Protein AF-A0ABD2H411-F1 (afdb_monomer_lite)

Sequence (132 aa):
MTACVTDNGSNFVKAFKEHQQRQVESEEDEVDGDGEADFTDLHSVLAAARDDNARDRLCVLPPHHRCAAHTLNLIANNEVDNWLSSNVESKAVYCSATAKCSALWTKASRSTVASEFLEEVSGRKLIVPTVL

Foldseek 3Di:
DDEAEDLPCVVPCVVPVVLEDPDPDDDPDDDDDDDDDPDDPPCVVVVVVDDPVCPVPPPDHHRYDYDPVSVVVCVVPVVVVVVCVVPVVVVVVVVVVVVVLVVLLVVLVVDVVSQVVCCVVVVHGDDRDPPD

Organism: Pagothenia borchgrevinki (NCBI:txid8213)

Structure (mmCIF, N/CA/C/O backbone):
data_AF-A0ABD2H411-F1
#
_entry.id   AF-A0ABD2H411-F1
#
loop_
_atom_site.group_PDB
_atom_site.id
_atom_site.type_symbol
_atom_site.label_atom_id
_atom_site.label_alt_id
_atom_site.label_comp_id
_atom_site.label_asy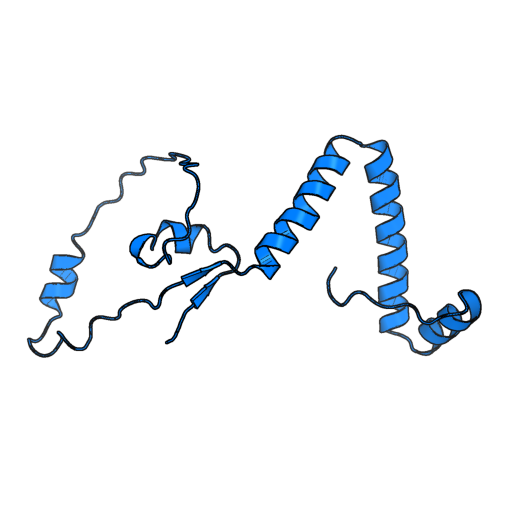m_id
_atom_site.label_entity_id
_atom_site.label_seq_id
_atom_site.pdbx_PDB_ins_code
_atom_site.Cartn_x
_atom_site.Cartn_y
_atom_site.Cartn_z
_atom_site.occupancy
_atom_site.B_iso_or_equiv
_atom_site.auth_seq_id
_atom_site.auth_comp_id
_atom_site.au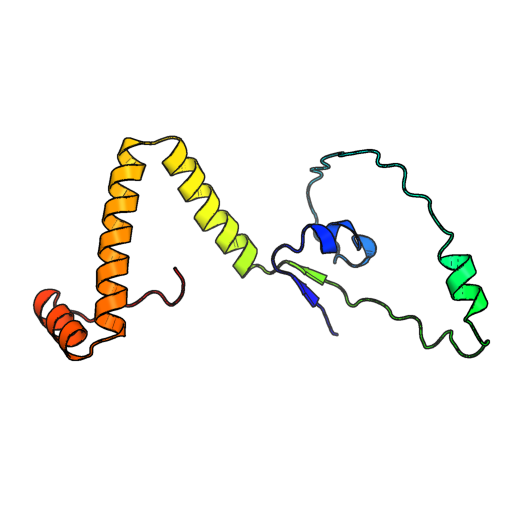th_asym_id
_atom_site.auth_atom_id
_atom_site.pdbx_PDB_model_num
ATOM 1 N N . MET A 1 1 ? 1.223 -11.027 -27.368 1.00 62.09 1 MET A N 1
ATOM 2 C CA . MET A 1 1 ? 2.371 -10.202 -26.941 1.00 62.09 1 MET A CA 1
ATOM 3 C C . MET A 1 1 ? 2.521 -10.412 -25.446 1.00 62.09 1 MET A C 1
ATOM 5 O O . MET A 1 1 ? 1.537 -10.228 -24.743 1.00 62.09 1 MET A O 1
ATOM 9 N N . THR A 1 2 ? 3.677 -10.887 -24.992 1.00 76.81 2 THR A N 1
ATOM 10 C CA . THR A 1 2 ? 3.945 -11.193 -23.577 1.00 76.81 2 THR A CA 1
ATOM 11 C C . THR A 1 2 ? 4.925 -10.155 -23.052 1.00 76.81 2 THR A C 1
ATOM 13 O O . THR A 1 2 ? 5.883 -9.836 -23.753 1.00 76.81 2 THR A O 1
ATOM 16 N N . ALA A 1 3 ? 4.676 -9.617 -21.862 1.00 80.62 3 ALA A N 1
ATOM 17 C CA . ALA A 1 3 ? 5.540 -8.636 -21.219 1.00 80.62 3 ALA A CA 1
ATOM 18 C C . ALA A 1 3 ? 5.700 -8.974 -19.732 1.00 80.62 3 ALA A C 1
ATOM 20 O O . ALA A 1 3 ? 4.774 -9.502 -19.114 1.00 80.62 3 ALA A O 1
ATOM 21 N N . CYS A 1 4 ? 6.868 -8.674 -19.170 1.00 82.69 4 CYS A N 1
ATOM 22 C CA . CYS A 1 4 ? 7.144 -8.830 -17.745 1.00 82.69 4 CYS A CA 1
ATOM 23 C C . CYS A 1 4 ? 6.795 -7.540 -17.000 1.00 82.69 4 CYS A C 1
ATOM 25 O O . CYS A 1 4 ? 7.191 -6.459 -17.419 1.00 82.69 4 CYS A O 1
ATOM 27 N N . VAL A 1 5 ? 6.082 -7.630 -15.881 1.00 84.19 5 VAL A N 1
ATOM 28 C CA . VAL A 1 5 ? 5.830 -6.474 -15.007 1.00 84.19 5 VAL A CA 1
ATOM 29 C C . VAL A 1 5 ? 6.726 -6.600 -13.782 1.00 84.19 5 VAL A C 1
ATOM 31 O O . VAL A 1 5 ? 6.675 -7.621 -13.101 1.00 84.19 5 VAL A O 1
ATOM 34 N N . THR A 1 6 ? 7.544 -5.586 -13.511 1.00 83.12 6 THR A N 1
ATOM 35 C CA . THR A 1 6 ? 8.457 -5.544 -12.360 1.00 83.12 6 THR A CA 1
ATOM 36 C C . THR A 1 6 ? 7.985 -4.532 -11.312 1.00 83.12 6 THR A C 1
ATOM 38 O O . THR A 1 6 ? 7.374 -3.504 -11.625 1.00 83.12 6 THR A O 1
ATOM 41 N N . ASP A 1 7 ? 8.262 -4.814 -10.043 1.00 75.44 7 ASP A N 1
ATOM 42 C CA . ASP A 1 7 ? 8.060 -3.929 -8.895 1.00 75.44 7 ASP A CA 1
ATOM 43 C C . ASP A 1 7 ? 9.209 -2.916 -8.794 1.00 75.44 7 ASP A C 1
ATOM 45 O O . ASP A 1 7 ? 10.164 -3.095 -8.050 1.00 75.44 7 ASP A O 1
ATOM 49 N N . ASN A 1 8 ? 9.164 -1.866 -9.620 1.00 72.75 8 ASN A N 1
ATOM 50 C CA . ASN A 1 8 ? 10.265 -0.920 -9.887 1.00 72.75 8 ASN A CA 1
ATOM 51 C C . ASN A 1 8 ? 11.516 -1.575 -10.515 1.00 72.75 8 ASN A C 1
ATOM 53 O O . ASN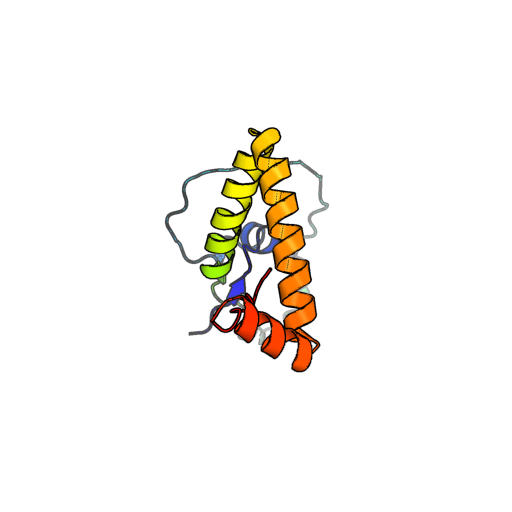 A 1 8 ? 12.104 -1.017 -11.436 1.00 72.75 8 ASN A O 1
ATOM 57 N N . GLY A 1 9 ? 11.891 -2.779 -10.070 1.00 67.12 9 GLY A N 1
ATOM 58 C CA . GLY A 1 9 ? 12.863 -3.674 -10.674 1.00 67.12 9 GLY A CA 1
ATOM 59 C C . GLY A 1 9 ? 14.241 -3.057 -10.834 1.00 67.12 9 GLY A C 1
ATOM 60 O O . GLY A 1 9 ? 14.892 -3.396 -11.808 1.00 67.12 9 GLY A O 1
ATOM 61 N N . SER A 1 10 ? 14.683 -2.153 -9.948 1.00 71.94 10 SER A N 1
ATOM 62 C CA . SER A 1 10 ? 15.816 -1.252 -10.230 1.00 71.94 10 SER A CA 1
ATOM 63 C C . SER A 1 10 ? 17.063 -1.987 -10.733 1.00 71.94 10 SER A 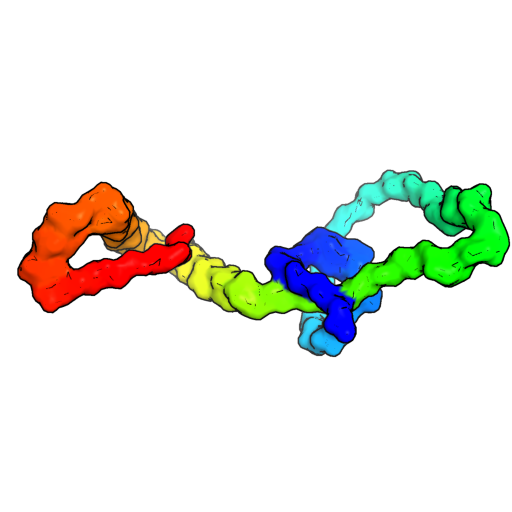C 1
ATOM 65 O O . SER A 1 10 ? 17.614 -1.598 -11.755 1.00 71.94 10 SER A O 1
ATOM 67 N N . ASN A 1 11 ? 17.452 -3.101 -10.108 1.00 79.12 11 ASN A N 1
ATOM 68 C CA . ASN A 1 11 ? 18.604 -3.899 -10.543 1.00 79.12 11 ASN A CA 1
ATOM 69 C C . ASN A 1 11 ? 18.360 -4.606 -11.887 1.00 79.12 11 ASN A C 1
ATOM 71 O O . ASN A 1 11 ? 19.236 -4.623 -12.747 1.00 79.12 11 ASN A O 1
ATOM 75 N N . PHE A 1 12 ? 17.161 -5.155 -12.094 1.00 78.12 12 PHE A N 1
ATOM 76 C CA . PHE A 1 12 ? 16.786 -5.844 -13.333 1.00 78.12 12 PHE A CA 1
ATOM 77 C C . PHE A 1 12 ? 16.652 -4.867 -14.513 1.00 78.12 12 PHE A C 1
ATOM 79 O O . PHE A 1 12 ? 17.190 -5.108 -15.588 1.00 78.12 12 PHE A O 1
ATOM 86 N N . VAL A 1 13 ? 15.990 -3.731 -14.297 1.00 76.88 13 VAL A N 1
ATOM 87 C CA . VAL A 1 13 ? 15.824 -2.645 -15.271 1.00 76.88 13 VAL A CA 1
ATOM 88 C C . VAL A 1 13 ? 17.184 -2.037 -15.623 1.00 76.88 13 VAL A C 1
ATOM 90 O O . VAL A 1 13 ? 17.455 -1.806 -16.797 1.00 76.88 13 VAL A O 1
ATOM 93 N N . LYS A 1 14 ? 18.079 -1.845 -14.638 1.00 79.81 14 LYS A N 1
ATOM 94 C CA . LYS A 1 14 ? 19.453 -1.365 -14.874 1.00 79.81 14 LYS A CA 1
ATOM 95 C C . LYS A 1 14 ? 20.287 -2.341 -15.709 1.00 79.81 14 LYS A C 1
ATOM 97 O O . LYS A 1 14 ? 21.019 -1.889 -16.582 1.00 79.81 14 LYS A O 1
ATOM 102 N N . ALA A 1 15 ? 20.176 -3.648 -15.462 1.00 81.25 15 ALA A N 1
ATOM 103 C CA . ALA A 1 15 ? 20.937 -4.668 -16.187 1.00 81.25 15 ALA A CA 1
ATOM 104 C C . ALA A 1 15 ? 20.420 -4.910 -17.618 1.00 81.25 15 ALA A C 1
ATOM 106 O O . ALA A 1 15 ? 21.205 -5.209 -18.513 1.00 81.25 15 ALA A O 1
ATOM 107 N N . PHE A 1 16 ? 19.112 -4.755 -17.847 1.00 81.62 16 PHE A N 1
ATOM 108 C CA . PHE A 1 16 ? 18.447 -5.106 -19.106 1.00 81.62 16 PHE A CA 1
ATOM 109 C C . PHE A 1 16 ? 17.758 -3.907 -19.773 1.00 81.62 16 PHE A C 1
ATOM 111 O O . PHE A 1 16 ? 16.661 -4.047 -20.320 1.00 81.62 16 PHE A O 1
ATOM 118 N N . LYS A 1 17 ? 18.398 -2.726 -19.756 1.00 79.81 17 LYS A N 1
ATOM 119 C CA . LYS A 1 17 ? 17.848 -1.473 -20.320 1.00 79.81 17 LYS A CA 1
ATOM 120 C C . LYS A 1 17 ? 17.347 -1.626 -21.765 1.00 79.81 17 LYS A C 1
ATOM 122 O O . LYS A 1 17 ? 16.353 -1.013 -22.137 1.00 79.81 17 LYS A O 1
ATOM 127 N N . GLU A 1 18 ? 17.981 -2.482 -22.571 1.00 78.62 18 GLU A N 1
ATOM 128 C CA . GLU A 1 18 ? 17.593 -2.734 -23.971 1.00 78.62 18 GLU A CA 1
ATOM 129 C C . GLU A 1 18 ? 16.189 -3.342 -24.141 1.00 78.62 18 GLU A C 1
ATOM 131 O O . GLU A 1 18 ? 15.561 -3.183 -25.188 1.00 78.62 18 GLU A O 1
ATOM 136 N N . HIS A 1 19 ? 15.675 -4.004 -23.102 1.00 78.00 19 HIS A N 1
ATOM 137 C CA . HIS A 1 19 ? 14.346 -4.614 -23.086 1.00 78.00 19 HIS A CA 1
ATOM 138 C C . HIS A 1 19 ? 13.285 -3.715 -22.438 1.00 78.00 19 HIS A C 1
ATOM 140 O O . HIS A 1 19 ? 12.120 -4.117 -22.324 1.00 78.00 19 HIS A O 1
ATOM 146 N N . GLN A 1 20 ? 13.665 -2.512 -21.997 1.00 75.94 20 GLN A N 1
ATOM 147 C CA . GLN A 1 20 ? 12.725 -1.526 -21.485 1.00 75.94 20 GLN A CA 1
ATOM 148 C C . GLN A 1 20 ? 11.922 -0.988 -22.667 1.00 75.94 20 GLN A C 1
ATOM 150 O O . GLN A 1 20 ? 12.482 -0.567 -23.683 1.00 75.94 20 GLN A O 1
ATOM 155 N N . GLN A 1 21 ? 10.591 -0.985 -22.566 1.00 67.56 21 GLN A N 1
ATOM 156 C CA . GLN A 1 21 ? 9.825 -0.202 -23.529 1.00 67.56 21 GLN A CA 1
ATOM 157 C C . GLN A 1 21 ? 10.227 1.259 -23.367 1.00 67.56 21 GLN A C 1
ATOM 159 O O . GLN A 1 21 ? 10.185 1.768 -22.250 1.00 67.56 21 GLN A O 1
ATOM 164 N N . ARG A 1 22 ? 10.617 1.911 -24.470 1.00 57.31 22 ARG A N 1
ATOM 165 C CA . ARG A 1 22 ? 10.983 3.331 -24.524 1.00 57.31 22 ARG A CA 1
ATOM 166 C C . ARG A 1 22 ? 9.803 4.189 -24.064 1.00 57.31 22 ARG A C 1
ATOM 168 O O . ARG A 1 22 ? 9.036 4.698 -24.873 1.00 57.31 22 ARG A O 1
ATOM 175 N N . GLN A 1 23 ? 9.639 4.310 -22.757 1.00 52.47 23 GLN A N 1
ATOM 176 C CA . GLN A 1 23 ? 8.965 5.427 -22.138 1.00 52.47 23 GLN A CA 1
ATOM 177 C C . GLN A 1 23 ? 10.009 6.527 -22.016 1.00 52.47 23 GLN A C 1
ATOM 179 O O . GLN A 1 23 ? 11.179 6.260 -21.757 1.00 52.47 23 GLN A O 1
ATOM 184 N N . VAL A 1 24 ? 9.588 7.746 -22.323 1.00 47.22 24 VAL A N 1
ATOM 185 C CA . VAL A 1 24 ? 10.387 8.960 -22.189 1.00 47.22 24 VAL A CA 1
ATOM 186 C C . VAL A 1 24 ? 10.753 9.089 -20.706 1.00 47.22 24 VAL A C 1
ATOM 188 O O . VAL A 1 24 ? 9.944 9.577 -19.927 1.00 47.22 24 VAL A O 1
ATOM 191 N N . GLU A 1 25 ? 11.903 8.563 -20.288 1.00 47.94 25 GLU A N 1
ATOM 192 C CA . GLU A 1 25 ? 12.437 8.776 -18.943 1.00 47.94 25 GLU A CA 1
ATOM 193 C C . GLU A 1 25 ? 13.498 9.871 -19.012 1.00 47.94 25 GLU A C 1
ATOM 195 O O . GLU A 1 25 ? 14.443 9.796 -19.798 1.00 47.94 25 GLU A O 1
ATOM 200 N N . SER A 1 26 ? 13.268 10.907 -18.205 1.00 47.53 26 SER A N 1
ATOM 201 C CA . SER A 1 26 ? 14.217 11.954 -17.864 1.00 47.53 26 SER A CA 1
ATOM 202 C C . SER A 1 26 ? 15.525 11.348 -17.356 1.00 47.53 26 SER A C 1
ATOM 204 O O . SER A 1 26 ? 15.525 10.393 -16.580 1.00 47.53 26 SER A O 1
ATOM 206 N N . GLU A 1 27 ? 16.623 11.926 -17.820 1.00 43.19 27 GLU A N 1
ATOM 207 C CA . GLU A 1 27 ? 18.001 11.575 -17.495 1.00 43.19 27 GLU A CA 1
ATOM 208 C C . GLU A 1 27 ? 18.304 11.894 -16.021 1.00 43.19 27 GLU A C 1
ATOM 210 O O . GLU A 1 27 ? 18.641 13.022 -15.678 1.00 43.19 27 GLU A O 1
ATOM 215 N N . GLU A 1 28 ? 18.194 10.905 -15.138 1.00 46.75 28 GLU A N 1
ATOM 216 C CA . GLU A 1 28 ? 18.844 10.939 -13.823 1.00 46.75 28 GLU A CA 1
ATOM 217 C C . GLU A 1 28 ? 19.795 9.739 -13.734 1.00 46.75 28 GLU A C 1
ATOM 219 O O . GLU A 1 28 ? 19.480 8.680 -13.190 1.00 46.75 28 GLU A O 1
ATOM 224 N N . ASP A 1 29 ? 20.959 9.894 -14.370 1.00 45.00 29 ASP A N 1
ATOM 225 C CA . ASP A 1 29 ? 22.080 8.961 -14.277 1.00 45.00 29 ASP A CA 1
ATOM 226 C C . ASP A 1 29 ? 22.847 9.209 -12.967 1.00 45.00 29 ASP A C 1
ATOM 228 O O . ASP A 1 29 ? 23.636 10.149 -12.854 1.00 45.00 29 ASP A O 1
ATOM 232 N N . GLU A 1 30 ? 22.658 8.334 -11.978 1.00 43.81 30 GLU A N 1
ATOM 233 C CA . GLU A 1 30 ? 23.643 8.158 -10.910 1.00 43.81 30 GLU A CA 1
ATOM 234 C C . GLU A 1 30 ? 24.740 7.197 -11.382 1.00 43.81 30 GLU A C 1
ATOM 236 O O . GLU A 1 30 ? 24.503 6.013 -11.647 1.00 43.81 30 GLU A O 1
ATOM 241 N N . VAL A 1 31 ? 25.949 7.743 -11.501 1.00 46.78 31 VAL A N 1
ATOM 242 C CA . VAL A 1 31 ? 27.192 7.019 -11.769 1.00 46.78 31 VAL A CA 1
ATOM 243 C C . VAL A 1 31 ? 27.684 6.449 -10.442 1.00 46.78 31 VAL A C 1
ATOM 245 O O . VAL A 1 31 ? 27.979 7.225 -9.535 1.00 46.78 31 VAL A O 1
ATOM 248 N N . ASP A 1 32 ? 27.797 5.125 -10.313 1.00 41.78 32 ASP A N 1
ATOM 249 C CA . ASP A 1 32 ? 28.438 4.522 -9.141 1.00 41.78 32 ASP A CA 1
ATOM 250 C C . ASP A 1 32 ? 29.360 3.351 -9.508 1.00 41.78 32 ASP A C 1
ATOM 252 O O . ASP A 1 32 ? 28.974 2.436 -10.237 1.00 41.78 32 ASP A O 1
ATOM 256 N N . GLY A 1 33 ? 30.574 3.430 -8.954 1.00 42.44 33 GLY A N 1
ATOM 257 C CA . GLY A 1 33 ? 31.431 2.310 -8.569 1.00 42.44 33 GLY A CA 1
ATOM 258 C C . GLY A 1 33 ? 32.073 1.456 -9.659 1.00 42.44 33 GLY A C 1
ATOM 259 O O . GLY A 1 33 ? 31.572 0.382 -9.977 1.00 42.44 33 GLY A O 1
ATOM 260 N N . ASP A 1 34 ? 33.261 1.864 -10.112 1.00 44.66 34 ASP A N 1
ATOM 261 C CA . ASP A 1 34 ? 34.240 1.009 -10.797 1.00 44.66 34 ASP A CA 1
ATOM 262 C C . ASP A 1 34 ? 34.694 -0.141 -9.875 1.00 44.66 34 ASP A C 1
ATOM 264 O O . ASP A 1 34 ? 35.570 0.011 -9.023 1.00 44.66 34 ASP A O 1
ATOM 268 N N . GLY A 1 35 ? 34.027 -1.287 -9.997 1.00 49.41 35 GLY A N 1
ATOM 269 C CA . GLY A 1 35 ? 34.535 -2.576 -9.551 1.00 49.41 35 GLY A CA 1
ATOM 270 C C . GLY A 1 35 ? 35.037 -3.329 -10.773 1.00 49.41 35 GLY A C 1
ATOM 271 O O . GLY A 1 35 ? 34.228 -3.739 -11.604 1.00 49.41 35 GLY A O 1
ATOM 272 N N . GLU A 1 36 ? 36.353 -3.505 -10.879 1.00 49.78 36 GLU A N 1
ATOM 273 C CA . GLU A 1 36 ? 37.005 -4.236 -11.967 1.00 49.78 36 GLU A CA 1
ATOM 274 C C . GLU A 1 36 ? 36.538 -5.703 -11.960 1.00 49.78 36 GLU A C 1
ATOM 276 O O . GLU A 1 36 ? 37.038 -6.555 -11.223 1.00 49.78 36 GLU A O 1
ATOM 281 N N . ALA A 1 37 ? 35.494 -5.980 -12.739 1.00 58.53 37 ALA A N 1
ATOM 282 C CA . ALA A 1 37 ? 35.016 -7.320 -13.014 1.00 58.53 37 ALA A CA 1
ATOM 283 C C . ALA A 1 37 ? 35.882 -7.915 -14.128 1.00 58.53 37 ALA A C 1
ATOM 285 O O . ALA A 1 37 ? 36.000 -7.329 -15.203 1.00 58.53 37 ALA A O 1
ATOM 286 N N . ASP A 1 38 ? 36.466 -9.089 -13.889 1.00 53.78 38 ASP A N 1
ATOM 287 C CA . ASP A 1 38 ? 37.115 -9.871 -14.940 1.00 53.78 38 ASP A CA 1
ATOM 288 C C . ASP A 1 38 ? 36.042 -10.314 -15.950 1.00 53.78 38 ASP A C 1
ATOM 290 O O . ASP A 1 38 ? 35.273 -11.255 -15.723 1.00 53.78 38 ASP A O 1
ATOM 294 N N . PHE A 1 39 ? 35.911 -9.552 -17.037 1.00 58.84 39 PHE A N 1
ATOM 295 C CA . PHE A 1 39 ? 34.934 -9.801 -18.088 1.00 58.84 39 PHE A CA 1
ATOM 296 C C . PHE A 1 39 ? 35.373 -11.018 -18.899 1.00 58.84 39 PHE A C 1
ATOM 298 O O . PHE A 1 39 ? 36.112 -10.922 -19.877 1.00 58.84 39 PHE A O 1
ATOM 305 N N . THR A 1 40 ? 34.868 -12.188 -18.518 1.00 68.00 40 THR A N 1
ATOM 306 C CA . THR A 1 40 ? 34.903 -13.350 -19.405 1.00 68.00 40 THR A CA 1
ATOM 307 C C . THR A 1 40 ? 34.006 -13.064 -20.609 1.00 68.00 40 THR A C 1
ATOM 309 O O . THR A 1 40 ? 32.821 -12.769 -20.439 1.00 68.00 40 THR A O 1
ATOM 312 N N . ASP A 1 41 ? 34.556 -13.159 -21.824 1.00 69.94 41 ASP A N 1
ATOM 313 C CA . ASP A 1 41 ? 33.792 -12.971 -23.057 1.00 69.94 41 ASP A CA 1
ATOM 314 C C . ASP A 1 41 ? 32.689 -14.031 -23.163 1.00 69.94 41 ASP A C 1
ATOM 316 O O . ASP A 1 41 ? 32.910 -15.175 -23.571 1.00 69.94 41 ASP A O 1
ATOM 320 N N . LEU A 1 42 ? 31.475 -13.634 -22.790 1.00 66.50 42 LEU A N 1
ATOM 321 C CA . LEU A 1 42 ? 30.295 -14.484 -22.819 1.00 66.50 42 LEU A CA 1
ATOM 322 C C . LEU A 1 42 ? 30.010 -14.994 -24.239 1.00 66.50 42 LEU A C 1
ATOM 324 O O . LEU A 1 42 ? 29.458 -16.083 -24.400 1.00 66.50 42 LEU A O 1
ATOM 328 N N . HIS A 1 43 ? 30.424 -14.249 -25.271 1.00 64.88 43 HIS A N 1
ATOM 329 C CA . HIS A 1 43 ? 30.273 -14.673 -26.655 1.00 64.88 43 HIS A CA 1
ATOM 330 C C . HIS A 1 43 ? 31.088 -15.935 -26.946 1.00 64.88 43 HIS A C 1
ATOM 332 O O . HIS A 1 43 ? 30.539 -16.876 -27.514 1.00 64.88 43 HIS A O 1
ATOM 338 N N . SER A 1 44 ? 32.345 -16.006 -26.502 1.00 65.75 44 SER A N 1
ATOM 339 C CA . SER A 1 44 ? 33.197 -17.190 -26.667 1.00 65.75 44 SER A CA 1
ATOM 340 C C . SER A 1 44 ? 32.630 -18.447 -25.988 1.00 65.75 44 SER A C 1
ATOM 342 O O . SER A 1 44 ? 32.607 -19.520 -26.595 1.00 65.75 44 SER A O 1
ATOM 344 N N . VAL A 1 45 ? 32.090 -18.315 -24.771 1.00 67.69 45 VAL A N 1
ATOM 345 C CA . VAL A 1 45 ? 31.504 -19.429 -24.002 1.00 67.69 45 VAL A CA 1
ATOM 346 C C . VAL A 1 45 ? 30.205 -19.920 -24.645 1.00 67.69 45 VAL A C 1
ATOM 348 O O . VAL A 1 45 ? 29.976 -21.124 -24.765 1.00 67.69 45 VAL A O 1
ATOM 351 N N . LEU A 1 46 ? 29.360 -18.994 -25.106 1.00 63.19 46 LEU A N 1
ATOM 352 C CA . LEU A 1 46 ? 28.104 -19.322 -25.783 1.00 63.19 46 LEU A CA 1
ATOM 353 C C . LEU A 1 46 ? 28.323 -19.847 -27.209 1.00 63.19 46 LEU A C 1
ATOM 355 O O . LEU A 1 46 ? 27.555 -20.689 -27.672 1.00 63.19 46 LEU A O 1
ATOM 359 N N . ALA A 1 47 ? 29.359 -19.378 -27.907 1.00 63.03 47 ALA A N 1
ATOM 360 C CA . ALA A 1 47 ? 29.726 -19.847 -29.241 1.00 63.03 47 ALA A CA 1
ATOM 361 C C . ALA A 1 47 ? 30.280 -21.275 -29.206 1.00 63.03 47 ALA A C 1
ATOM 363 O O . ALA A 1 47 ? 29.932 -22.075 -30.069 1.00 63.03 47 ALA A O 1
ATOM 364 N N . ALA A 1 48 ? 31.055 -21.630 -28.176 1.00 60.47 48 ALA A N 1
ATOM 365 C CA . ALA A 1 48 ? 31.542 -22.995 -27.978 1.00 60.47 48 ALA A CA 1
ATOM 366 C C . ALA A 1 48 ? 30.412 -24.018 -27.724 1.00 60.47 48 ALA A C 1
ATOM 368 O O . ALA A 1 48 ? 30.590 -25.206 -27.978 1.00 60.47 48 ALA A O 1
ATOM 369 N N . ALA A 1 49 ? 29.244 -23.566 -27.248 1.00 55.38 49 ALA A N 1
ATOM 370 C CA . ALA A 1 49 ? 28.071 -24.401 -26.979 1.00 55.38 49 ALA A CA 1
ATOM 371 C C . ALA A 1 49 ? 27.058 -24.467 -28.144 1.00 55.38 49 ALA A C 1
ATOM 373 O O . ALA A 1 49 ? 26.048 -25.172 -28.044 1.00 55.38 49 ALA A O 1
ATOM 374 N N . ARG A 1 50 ? 27.282 -23.727 -29.239 1.00 55.31 50 ARG A N 1
ATOM 375 C CA . ARG A 1 50 ? 26.369 -23.668 -30.387 1.00 55.31 50 ARG A CA 1
ATOM 376 C C . ARG A 1 50 ? 26.704 -24.742 -31.421 1.00 55.31 50 ARG A C 1
ATOM 378 O O . ARG A 1 50 ? 27.522 -24.534 -32.304 1.00 55.31 50 ARG A O 1
ATOM 385 N N . ASP A 1 51 ? 25.987 -25.856 -31.339 1.00 54.59 51 ASP A N 1
ATOM 386 C CA . ASP A 1 51 ? 25.641 -26.649 -32.521 1.00 54.59 51 ASP A CA 1
ATOM 387 C C . ASP A 1 51 ? 24.790 -25.774 -33.473 1.00 54.59 51 ASP A C 1
ATOM 389 O O . ASP A 1 51 ? 23.934 -24.999 -33.022 1.00 54.59 51 ASP A O 1
ATOM 393 N N . ASP A 1 52 ? 25.035 -25.864 -34.782 1.00 55.56 52 ASP A N 1
ATOM 394 C CA . ASP A 1 52 ? 24.593 -24.921 -35.832 1.00 55.56 52 ASP A CA 1
ATOM 395 C C . ASP A 1 52 ? 23.059 -24.791 -35.990 1.00 55.56 52 ASP A C 1
ATOM 397 O O . ASP A 1 52 ? 22.560 -23.940 -36.729 1.00 55.56 52 ASP A O 1
ATOM 401 N N . ASN A 1 53 ? 22.281 -25.568 -35.234 1.00 52.44 53 ASN A N 1
ATOM 402 C CA . ASN A 1 53 ? 20.817 -25.536 -35.203 1.00 52.44 53 ASN A CA 1
ATOM 403 C C . ASN A 1 53 ? 20.216 -24.552 -34.167 1.00 52.44 53 ASN A C 1
ATOM 405 O O . ASN A 1 53 ? 18.999 -24.457 -34.017 1.00 52.44 53 ASN A O 1
ATOM 409 N N . ALA A 1 54 ? 21.041 -23.812 -33.417 1.00 53.34 54 ALA A N 1
ATOM 410 C CA . ALA A 1 54 ? 20.616 -23.031 -32.246 1.00 53.34 54 ALA A CA 1
ATOM 411 C C . ALA A 1 54 ? 20.223 -21.560 -32.515 1.00 53.34 54 ALA A C 1
ATOM 413 O O . ALA A 1 54 ? 20.028 -20.793 -31.565 1.00 53.34 54 ALA A O 1
ATOM 414 N N . ARG A 1 55 ? 20.102 -21.121 -33.777 1.00 49.81 55 ARG A N 1
ATOM 415 C CA . ARG A 1 55 ? 19.607 -19.758 -34.082 1.00 49.81 55 ARG A CA 1
ATOM 416 C C . ARG A 1 55 ? 18.149 -19.558 -33.649 1.00 49.81 55 ARG A C 1
ATOM 418 O O . ARG A 1 55 ? 17.788 -18.442 -33.297 1.00 49.81 55 ARG A O 1
ATOM 425 N N . ASP A 1 56 ? 17.380 -20.643 -33.565 1.00 50.00 56 ASP A N 1
ATOM 426 C CA . ASP A 1 56 ? 15.981 -20.660 -33.106 1.00 50.00 56 ASP A CA 1
ATOM 427 C C . ASP A 1 56 ? 15.837 -20.730 -31.567 1.00 50.00 56 ASP A C 1
ATOM 429 O O . ASP A 1 56 ? 14.737 -20.809 -31.030 1.00 50.00 56 ASP A O 1
ATOM 433 N N . ARG A 1 57 ? 16.960 -20.713 -30.829 1.00 53.72 57 ARG A N 1
ATOM 434 C CA . ARG A 1 57 ? 17.013 -20.809 -29.356 1.00 53.72 57 ARG A CA 1
ATOM 435 C C . ARG A 1 57 ? 17.642 -19.590 -28.680 1.00 53.72 57 ARG A C 1
ATOM 437 O O . ARG A 1 57 ? 18.122 -19.688 -27.553 1.00 53.72 57 ARG A O 1
ATOM 444 N N . LEU A 1 58 ? 17.678 -18.439 -29.349 1.00 60.97 58 LEU A N 1
ATOM 445 C CA . LEU A 1 58 ? 17.990 -17.189 -28.659 1.00 60.97 58 LEU A CA 1
ATOM 446 C C . LEU A 1 58 ? 16.847 -16.896 -27.678 1.00 60.97 58 LEU A C 1
ATOM 448 O O . LEU A 1 58 ? 15.755 -16.516 -28.091 1.00 60.97 58 LEU A O 1
ATOM 452 N N . CYS A 1 59 ? 17.088 -17.113 -26.384 1.00 64.88 59 CYS A N 1
ATOM 453 C CA . CYS A 1 59 ? 16.182 -16.679 -25.325 1.00 64.88 59 CYS A CA 1
ATOM 454 C C . CYS A 1 59 ? 16.128 -15.148 -25.325 1.00 64.88 59 CYS A C 1
ATOM 456 O O . CYS A 1 59 ? 16.950 -14.492 -24.692 1.00 64.88 59 CYS A O 1
ATOM 458 N N . VAL A 1 60 ? 15.176 -14.580 -26.063 1.00 72.50 60 VAL A N 1
ATOM 459 C CA . VAL A 1 60 ? 14.886 -13.147 -26.026 1.00 72.50 60 VAL A CA 1
ATOM 460 C C . VAL A 1 60 ? 14.032 -12.876 -24.797 1.00 72.50 60 VAL A C 1
ATOM 462 O O . VAL A 1 60 ? 12.959 -13.466 -24.638 1.00 72.50 60 VAL A O 1
ATOM 465 N N . LEU A 1 61 ? 14.501 -11.985 -23.925 1.00 75.12 61 LEU A N 1
ATOM 466 C CA . LEU A 1 61 ? 13.694 -11.535 -22.803 1.00 75.12 61 LEU A CA 1
ATOM 467 C C . LEU A 1 61 ? 12.492 -10.736 -23.329 1.00 75.12 61 LEU A C 1
ATOM 469 O O . LEU A 1 61 ? 12.645 -9.891 -24.218 1.00 75.12 61 LEU A O 1
ATOM 473 N N . PRO A 1 62 ? 11.282 -10.992 -22.809 1.00 78.94 62 PRO A N 1
ATOM 474 C CA . PRO A 1 62 ? 10.123 -10.195 -23.169 1.00 78.94 62 PRO A CA 1
ATOM 475 C C . PRO A 1 62 ? 10.318 -8.742 -22.705 1.00 78.94 62 PRO A C 1
ATOM 477 O O . PRO A 1 62 ? 11.013 -8.498 -21.713 1.00 78.94 62 PRO A O 1
ATOM 480 N N . PRO A 1 63 ? 9.671 -7.772 -23.373 1.00 81.75 63 PRO A N 1
ATOM 481 C CA . PRO A 1 63 ? 9.656 -6.391 -22.913 1.00 81.75 63 PRO A CA 1
ATOM 482 C C . PRO A 1 63 ? 9.202 -6.309 -21.458 1.00 81.75 63 PRO A C 1
ATOM 484 O O . PRO A 1 63 ? 8.299 -7.050 -21.054 1.00 81.75 63 PRO A O 1
ATOM 487 N N . HIS A 1 64 ? 9.793 -5.403 -20.685 1.00 83.88 64 HIS A N 1
ATOM 488 C CA . HIS A 1 64 ? 9.393 -5.198 -19.299 1.00 83.88 64 HIS A CA 1
ATOM 489 C C . HIS A 1 64 ? 8.715 -3.841 -19.070 1.00 83.88 64 HIS A C 1
ATOM 491 O O . HIS A 1 64 ? 9.016 -2.847 -19.732 1.00 83.88 64 HIS A O 1
ATOM 497 N N . HIS A 1 65 ? 7.791 -3.815 -18.111 1.00 82.50 65 HIS A N 1
ATOM 498 C CA . HIS A 1 65 ? 7.053 -2.644 -17.650 1.00 82.50 65 HIS A CA 1
ATOM 499 C C . HIS A 1 65 ? 7.226 -2.475 -16.148 1.00 82.50 65 HIS A C 1
ATOM 501 O O . HIS A 1 65 ? 7.211 -3.455 -15.403 1.00 82.50 65 HIS A O 1
ATOM 507 N N . ARG A 1 66 ? 7.292 -1.227 -15.689 1.00 82.81 66 ARG A N 1
ATOM 508 C CA . ARG A 1 66 ? 7.165 -0.943 -14.261 1.00 82.81 66 ARG A CA 1
ATOM 509 C C . ARG A 1 66 ? 5.701 -1.044 -13.845 1.00 82.81 66 ARG A C 1
ATOM 511 O O . ARG A 1 66 ? 4.799 -0.587 -14.550 1.00 82.81 66 ARG A O 1
ATOM 518 N N . CYS A 1 67 ? 5.461 -1.651 -12.691 1.00 87.25 67 CYS A N 1
ATOM 519 C CA . CYS A 1 67 ? 4.135 -1.732 -12.102 1.00 87.25 67 CYS A CA 1
ATOM 520 C C . CYS A 1 67 ? 3.663 -0.342 -11.652 1.00 87.25 67 CYS A C 1
ATOM 522 O O . CYS A 1 67 ? 4.145 0.183 -10.650 1.00 87.25 67 CYS A O 1
ATOM 524 N N . ALA A 1 68 ? 2.670 0.226 -12.345 1.00 86.88 68 ALA A N 1
ATOM 525 C CA . ALA A 1 68 ? 2.106 1.535 -12.002 1.00 86.88 68 ALA A CA 1
ATOM 526 C C . ALA A 1 68 ? 1.575 1.588 -10.559 1.00 86.88 68 ALA A C 1
ATOM 528 O O . ALA A 1 68 ? 1.782 2.577 -9.863 1.00 86.88 68 ALA A O 1
ATOM 529 N N . ALA A 1 69 ? 0.942 0.509 -10.083 1.00 87.88 69 ALA A N 1
ATOM 530 C CA . ALA A 1 69 ? 0.453 0.429 -8.707 1.00 87.88 69 ALA A CA 1
ATOM 531 C C . ALA A 1 69 ? 1.598 0.500 -7.685 1.00 87.88 69 ALA A C 1
ATOM 533 O O . ALA A 1 69 ? 1.473 1.175 -6.668 1.00 87.88 69 ALA A O 1
ATOM 534 N N . HIS A 1 70 ? 2.732 -0.142 -7.976 1.00 85.31 70 HIS A N 1
ATOM 535 C CA . HIS A 1 70 ? 3.911 -0.072 -7.120 1.00 85.31 70 HIS A CA 1
ATOM 536 C C . HIS A 1 70 ? 4.533 1.330 -7.130 1.00 85.31 70 HIS A C 1
ATOM 538 O O . HIS A 1 70 ? 4.852 1.861 -6.071 1.00 85.31 70 HIS A O 1
ATOM 544 N N . THR A 1 71 ? 4.640 1.968 -8.299 1.00 84.38 71 THR A N 1
ATOM 545 C CA . THR A 1 71 ? 5.118 3.355 -8.404 1.00 84.38 71 THR A CA 1
ATOM 546 C C . THR A 1 71 ? 4.227 4.317 -7.617 1.00 84.38 71 THR A C 1
ATOM 548 O O . THR A 1 71 ? 4.735 5.119 -6.840 1.00 84.38 71 THR A O 1
ATOM 551 N N . LEU A 1 72 ? 2.901 4.207 -7.750 1.00 86.94 72 LEU A N 1
ATOM 552 C CA . LEU A 1 72 ? 1.961 5.018 -6.972 1.00 86.94 72 LEU A CA 1
ATOM 553 C C . LEU A 1 72 ? 2.082 4.750 -5.467 1.00 86.94 72 LEU A C 1
ATOM 555 O O . LEU A 1 72 ? 2.010 5.690 -4.681 1.00 86.94 72 LEU A O 1
ATOM 559 N N . ASN A 1 73 ? 2.312 3.498 -5.062 1.00 86.62 73 ASN A N 1
ATOM 560 C CA . ASN A 1 73 ? 2.544 3.147 -3.663 1.00 86.62 73 ASN A CA 1
ATOM 561 C C . ASN A 1 73 ? 3.836 3.770 -3.112 1.00 86.62 73 ASN A C 1
ATOM 563 O O . ASN A 1 73 ? 3.838 4.256 -1.983 1.00 86.62 73 ASN A O 1
ATOM 567 N N . LEU A 1 74 ? 4.919 3.781 -3.895 1.00 84.75 74 LEU A N 1
ATOM 568 C CA . LEU A 1 74 ? 6.166 4.447 -3.513 1.00 84.75 74 LEU A CA 1
ATOM 569 C C . LEU A 1 74 ? 5.957 5.951 -3.346 1.00 84.75 74 LEU A C 1
ATOM 571 O O . LEU A 1 74 ? 6.369 6.492 -2.329 1.00 84.75 74 LEU A O 1
ATOM 575 N N . ILE A 1 75 ? 5.278 6.608 -4.291 1.00 84.44 75 ILE A N 1
ATOM 576 C CA . ILE A 1 75 ? 4.967 8.043 -4.193 1.00 84.44 75 ILE A CA 1
ATOM 577 C C . ILE A 1 75 ? 4.139 8.316 -2.933 1.00 84.44 75 ILE A C 1
ATOM 579 O O . ILE A 1 75 ? 4.494 9.171 -2.131 1.00 84.44 75 ILE A O 1
ATOM 583 N N . ALA A 1 76 ? 3.057 7.564 -2.722 1.00 85.44 76 ALA A N 1
ATOM 584 C CA . ALA A 1 76 ? 2.161 7.791 -1.593 1.00 85.44 76 ALA A CA 1
ATOM 585 C C . ALA A 1 76 ? 2.856 7.621 -0.231 1.00 85.44 76 ALA A C 1
ATOM 587 O O . ALA A 1 76 ? 2.599 8.410 0.674 1.00 85.44 76 ALA A O 1
ATOM 588 N N . ASN A 1 77 ? 3.731 6.622 -0.081 1.00 84.44 77 ASN A N 1
ATOM 589 C CA . ASN A 1 77 ? 4.401 6.363 1.195 1.00 84.44 77 ASN A CA 1
ATOM 590 C C . ASN A 1 77 ? 5.650 7.228 1.393 1.00 84.44 77 ASN A C 1
ATOM 592 O O . ASN A 1 77 ? 5.807 7.807 2.464 1.00 84.44 77 ASN A O 1
ATOM 596 N N . ASN A 1 78 ? 6.502 7.384 0.373 1.00 86.00 78 ASN A N 1
ATOM 597 C CA . ASN A 1 78 ? 7.731 8.170 0.507 1.00 86.00 78 ASN A CA 1
ATOM 598 C C . ASN A 1 78 ? 7.436 9.642 0.783 1.00 86.00 78 ASN A C 1
ATOM 600 O O . ASN A 1 78 ? 8.091 10.233 1.632 1.00 86.00 78 ASN A O 1
ATOM 604 N N . GLU A 1 79 ? 6.446 10.241 0.114 1.00 84.94 79 GLU A N 1
ATOM 605 C CA . GLU A 1 79 ? 6.096 11.647 0.354 1.00 84.94 79 GLU A CA 1
ATOM 606 C C . GLU A 1 79 ? 5.588 11.864 1.784 1.00 84.94 79 GLU A C 1
ATOM 608 O O . GLU A 1 79 ? 5.971 12.830 2.449 1.00 84.94 79 GLU A O 1
ATOM 613 N N . VAL A 1 80 ? 4.773 10.934 2.293 1.00 85.88 80 VAL A N 1
ATOM 614 C CA . VAL A 1 80 ? 4.279 10.973 3.674 1.00 85.88 80 VAL A CA 1
ATOM 615 C C . VAL A 1 80 ? 5.434 10.800 4.658 1.00 85.88 80 VAL A C 1
ATOM 617 O O . VAL A 1 80 ? 5.573 11.610 5.573 1.00 85.88 80 VAL A O 1
ATOM 620 N N . ASP A 1 81 ? 6.306 9.814 4.461 1.00 86.25 81 ASP A N 1
ATOM 621 C CA . ASP A 1 81 ? 7.445 9.567 5.350 1.00 86.25 81 ASP A CA 1
ATOM 622 C C . ASP A 1 81 ? 8.473 10.706 5.330 1.00 86.25 81 ASP A C 1
ATOM 624 O O . ASP A 1 81 ? 8.987 11.094 6.388 1.00 86.25 81 ASP A O 1
ATOM 628 N N . ASN A 1 82 ? 8.731 11.296 4.161 1.00 88.88 82 ASN A N 1
ATOM 629 C CA . ASN A 1 82 ? 9.582 12.474 4.009 1.00 88.88 82 ASN A CA 1
ATOM 630 C C . ASN A 1 82 ? 8.993 13.661 4.775 1.00 88.88 82 ASN A C 1
ATOM 632 O O . ASN A 1 82 ? 9.673 14.268 5.607 1.00 88.88 82 ASN A O 1
ATOM 636 N N . TRP A 1 83 ? 7.703 13.946 4.571 1.00 89.69 83 TRP A N 1
ATOM 637 C CA . TRP A 1 83 ? 7.014 15.032 5.263 1.00 89.69 83 TRP A CA 1
ATOM 638 C C . TRP A 1 83 ? 7.000 14.840 6.785 1.00 89.69 83 TRP A C 1
ATOM 640 O O . TRP A 1 83 ? 7.280 15.780 7.534 1.00 89.69 83 TRP A O 1
ATOM 650 N N . LEU A 1 84 ? 6.726 13.621 7.260 1.00 91.19 84 LEU A N 1
ATOM 651 C CA . LEU A 1 84 ? 6.732 13.290 8.688 1.00 91.19 84 LEU A CA 1
ATOM 652 C C . LEU A 1 84 ? 8.138 13.404 9.286 1.00 91.19 84 LEU A C 1
ATOM 654 O O . LEU A 1 84 ? 8.290 13.815 10.435 1.00 91.19 84 LEU A O 1
ATOM 658 N N . SER A 1 85 ? 9.180 13.068 8.525 1.00 88.88 85 SER A N 1
ATOM 659 C CA . SER A 1 85 ? 10.569 13.188 8.982 1.00 88.88 85 SER A CA 1
ATOM 660 C C . SER A 1 85 ? 10.997 14.644 9.173 1.00 88.88 85 SER A C 1
ATOM 662 O O . SER A 1 85 ? 11.759 14.932 10.095 1.00 88.88 85 SER A O 1
ATOM 664 N N . SER A 1 86 ? 10.448 15.573 8.387 1.00 92.50 86 SER A N 1
ATOM 665 C CA . SER A 1 86 ? 10.627 17.016 8.594 1.00 92.50 86 SER A CA 1
ATOM 666 C C . SER A 1 86 ? 9.724 17.608 9.689 1.00 92.50 86 SER A C 1
ATOM 668 O O . SER A 1 86 ? 10.012 18.696 10.181 1.00 92.50 86 SER A O 1
ATOM 670 N N . ASN A 1 87 ? 8.656 16.913 10.105 1.00 92.00 87 ASN A N 1
ATOM 671 C CA . ASN A 1 87 ? 7.651 17.410 11.055 1.00 92.00 87 ASN A CA 1
ATOM 672 C C . ASN A 1 87 ? 7.462 16.454 12.246 1.00 92.00 87 ASN A C 1
ATOM 674 O O . ASN A 1 87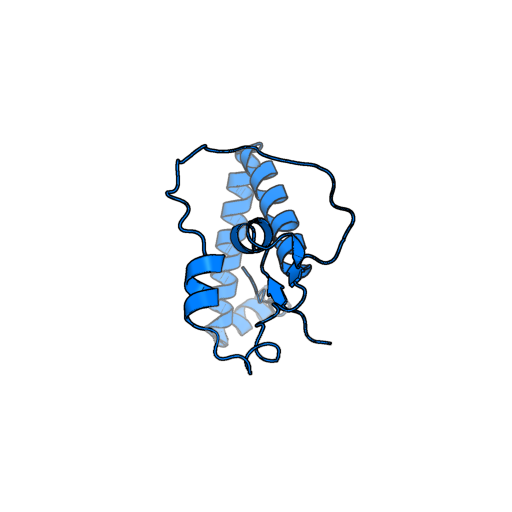 ? 6.469 15.730 12.342 1.00 92.00 87 ASN A O 1
ATOM 678 N N . VAL A 1 88 ? 8.402 16.480 13.196 1.00 89.75 88 VAL A N 1
ATOM 679 C CA . VAL A 1 88 ? 8.483 15.506 14.307 1.00 89.75 88 VAL A CA 1
ATOM 680 C C . VAL A 1 88 ? 7.224 15.460 15.186 1.00 89.75 88 VAL A C 1
ATOM 682 O O . VAL A 1 88 ? 6.779 14.376 15.563 1.00 89.75 88 VAL A O 1
ATOM 685 N N . GLU A 1 89 ? 6.610 16.605 15.495 1.00 88.94 89 GLU A N 1
ATOM 686 C CA . GLU A 1 89 ? 5.377 16.643 16.297 1.00 88.94 89 GLU A CA 1
ATOM 687 C C . GLU A 1 89 ? 4.203 15.976 15.560 1.00 88.94 89 GLU A C 1
ATOM 689 O O . GLU A 1 89 ? 3.492 15.141 16.124 1.00 88.94 89 GLU A O 1
ATOM 694 N N . SER A 1 90 ? 4.064 16.258 14.260 1.00 91.50 90 SER A N 1
ATOM 695 C CA . SER A 1 90 ? 3.051 15.621 13.410 1.00 91.50 90 SER A CA 1
ATOM 696 C C . SER A 1 90 ? 3.312 14.123 13.238 1.00 91.50 90 SER A C 1
ATOM 698 O O . SER A 1 90 ? 2.367 13.334 13.241 1.00 91.50 90 SER A O 1
ATOM 700 N N . LYS A 1 91 ? 4.585 13.706 13.179 1.00 93.31 91 LYS A N 1
ATOM 701 C CA . LYS A 1 91 ? 4.987 12.294 13.144 1.00 93.31 91 LYS A CA 1
ATOM 702 C C . LYS A 1 91 ? 4.510 11.524 14.364 1.00 93.31 91 LYS A C 1
ATOM 704 O O . LYS A 1 91 ? 3.951 10.441 14.216 1.00 93.31 91 LYS A O 1
ATOM 709 N N . ALA A 1 92 ? 4.672 12.084 15.561 1.00 92.31 92 ALA A N 1
ATOM 710 C CA . ALA A 1 92 ? 4.220 11.430 16.786 1.00 92.31 92 ALA A CA 1
ATOM 711 C C . ALA A 1 92 ? 2.695 11.211 16.794 1.00 92.31 92 ALA A C 1
ATOM 713 O O . ALA A 1 92 ? 2.225 10.115 17.119 1.00 92.31 92 ALA A O 1
ATOM 714 N N . VAL A 1 93 ? 1.922 12.227 16.392 1.00 94.62 93 VAL A N 1
ATOM 715 C CA . VAL A 1 93 ? 0.455 12.136 16.293 1.00 94.62 93 VAL A CA 1
ATOM 716 C C . VAL A 1 93 ? 0.041 11.114 15.236 1.00 94.62 93 VAL A C 1
ATOM 718 O O . VAL A 1 93 ? -0.792 10.252 15.524 1.00 94.62 93 VAL A O 1
ATOM 721 N N . TYR A 1 94 ? 0.656 11.162 14.052 1.00 92.81 94 TYR A N 1
ATOM 722 C CA . TYR A 1 94 ? 0.408 10.218 12.964 1.00 92.81 94 TYR A CA 1
ATOM 723 C C . TYR A 1 94 ? 0.670 8.773 13.399 1.00 92.81 94 TYR A C 1
ATOM 725 O O . TYR A 1 94 ? -0.232 7.942 13.337 1.00 92.81 94 TYR A O 1
ATOM 733 N N . CYS A 1 95 ? 1.861 8.472 13.927 1.00 91.62 95 CYS A N 1
ATOM 734 C CA . CYS A 1 95 ? 2.211 7.120 14.364 1.00 91.62 95 CYS A CA 1
ATOM 735 C C . CYS A 1 95 ? 1.266 6.611 15.462 1.00 91.62 95 CYS A C 1
ATOM 737 O O . CYS A 1 95 ? 0.850 5.454 15.428 1.00 91.62 95 CYS A O 1
ATOM 739 N N . SER A 1 96 ? 0.887 7.469 16.416 1.00 95.19 96 SER A N 1
ATOM 740 C CA . SER A 1 96 ? -0.067 7.119 17.476 1.00 95.19 96 SER A CA 1
ATOM 741 C C . SER A 1 96 ? -1.459 6.799 16.923 1.00 95.19 96 SER A C 1
ATOM 743 O O . SER A 1 96 ? -2.063 5.794 17.310 1.00 95.19 96 SER A O 1
ATOM 745 N N . ALA A 1 97 ? -1.973 7.621 16.004 1.00 94.56 97 ALA A N 1
ATOM 746 C CA . ALA A 1 97 ? -3.264 7.396 15.358 1.00 94.56 97 ALA A CA 1
ATOM 747 C C . ALA A 1 97 ? -3.253 6.105 14.529 1.00 94.56 97 ALA A C 1
ATOM 749 O O . ALA A 1 97 ? -4.111 5.244 14.730 1.00 94.56 97 ALA A O 1
ATOM 750 N N . THR A 1 98 ? -2.242 5.924 13.679 1.00 91.81 98 THR A N 1
ATOM 751 C CA . THR A 1 98 ? -2.082 4.728 12.846 1.00 91.81 98 THR A CA 1
ATOM 752 C C . THR A 1 98 ? -1.951 3.470 13.702 1.00 91.81 98 THR A C 1
ATOM 754 O O . THR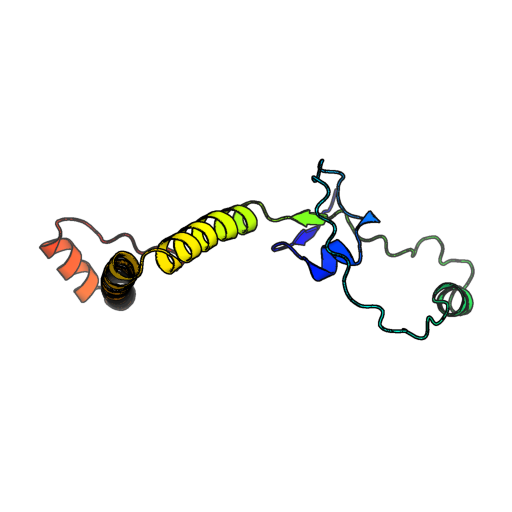 A 1 98 ? -2.624 2.485 13.424 1.00 91.81 98 THR A O 1
ATOM 757 N N . ALA A 1 99 ? -1.198 3.500 14.809 1.00 94.50 99 ALA A N 1
ATOM 758 C CA . ALA A 1 99 ? -1.081 2.354 15.715 1.00 94.50 99 ALA A CA 1
ATOM 759 C C . ALA A 1 99 ? -2.429 1.957 16.343 1.00 94.50 99 ALA A C 1
ATOM 761 O O . ALA A 1 99 ? -2.758 0.771 16.423 1.00 94.50 99 ALA A O 1
ATOM 762 N N . LYS A 1 100 ? -3.240 2.941 16.757 1.00 94.69 100 LYS A N 1
ATOM 763 C CA . LYS A 1 100 ? -4.590 2.695 17.291 1.00 94.69 100 LYS A CA 1
ATOM 764 C C . LYS A 1 100 ? -5.517 2.117 16.224 1.00 94.69 100 LYS A C 1
ATOM 766 O O . LYS A 1 100 ? -6.217 1.145 16.503 1.00 94.69 100 LYS A O 1
ATOM 771 N N . CYS A 1 101 ? -5.496 2.670 15.012 1.00 92.44 101 CYS A N 1
ATOM 772 C CA . CYS A 1 101 ? -6.267 2.147 13.886 1.00 92.44 101 CYS A CA 1
ATOM 773 C C . CYS A 1 101 ? -5.857 0.704 13.557 1.00 92.44 101 CYS A C 1
ATOM 775 O O . CYS A 1 101 ? -6.720 -0.167 13.495 1.00 92.44 101 CYS A O 1
ATOM 777 N N . SER A 1 102 ? -4.557 0.414 13.466 1.00 91.81 102 SER A N 1
ATOM 778 C CA . SER A 1 102 ? -4.025 -0.935 13.233 1.00 91.81 102 SER A CA 1
ATOM 779 C C . SER A 1 102 ? -4.439 -1.931 14.309 1.00 91.81 102 SER A C 1
ATOM 781 O O . SER A 1 102 ? -4.827 -3.057 13.988 1.00 91.81 102 SER A O 1
ATOM 783 N N . ALA A 1 103 ? -4.433 -1.529 15.581 1.00 92.88 103 ALA A N 1
ATOM 784 C CA . ALA A 1 103 ? -4.920 -2.371 16.669 1.00 92.88 103 ALA A CA 1
ATOM 785 C C . ALA A 1 103 ? -6.424 -2.674 16.534 1.00 92.88 103 ALA A C 1
ATOM 787 O O . ALA A 1 103 ? -6.838 -3.824 16.705 1.00 92.88 103 ALA A O 1
ATOM 788 N N . LEU A 1 104 ? -7.236 -1.669 16.186 1.00 91.75 104 LEU A N 1
ATOM 789 C CA . LEU A 1 104 ? -8.672 -1.841 15.949 1.00 91.75 104 LEU A CA 1
ATOM 790 C C . LEU A 1 104 ? -8.943 -2.755 14.753 1.00 91.75 104 LEU A C 1
ATOM 792 O O . LEU A 1 104 ? -9.697 -3.715 14.892 1.00 91.75 104 LEU A O 1
ATOM 796 N N . TRP A 1 105 ? -8.293 -2.512 13.614 1.00 92.31 105 TRP A N 1
ATOM 797 C CA . TRP A 1 105 ? -8.428 -3.333 12.412 1.00 92.31 105 TRP A CA 1
ATOM 798 C C . TRP A 1 105 ? -8.019 -4.783 12.660 1.00 92.31 105 TRP A C 1
ATOM 800 O O . TRP A 1 105 ? -8.752 -5.695 12.288 1.00 92.31 105 TRP A O 1
ATOM 810 N N . THR A 1 106 ? -6.903 -5.004 13.359 1.00 91.25 106 THR A N 1
ATOM 811 C CA . THR A 1 106 ? -6.429 -6.350 13.717 1.00 91.25 106 THR A CA 1
ATOM 812 C C . THR A 1 106 ? -7.415 -7.074 14.629 1.00 91.25 106 THR A C 1
ATOM 814 O O . THR A 1 106 ? -7.620 -8.281 14.508 1.00 91.25 106 THR A O 1
ATOM 817 N N . LYS A 1 107 ? -8.030 -6.360 15.575 1.00 91.69 107 LYS A N 1
ATOM 818 C CA . LYS A 1 107 ? -8.993 -6.961 16.499 1.00 91.69 107 LYS A CA 1
ATOM 819 C C . LYS A 1 107 ? -10.324 -7.260 15.813 1.00 91.69 107 LYS A C 1
ATOM 821 O O . LYS A 1 107 ? -10.859 -8.351 15.998 1.00 91.69 107 LYS A O 1
ATOM 826 N N . ALA A 1 108 ? -10.821 -6.324 15.008 1.00 90.69 108 ALA A N 1
ATOM 827 C CA . ALA A 1 108 ? -12.048 -6.479 14.235 1.00 90.69 108 ALA A CA 1
ATOM 828 C C . ALA A 1 108 ? -11.933 -7.616 13.209 1.00 90.69 108 ALA A C 1
ATOM 830 O O . ALA A 1 108 ? -12.853 -8.416 13.079 1.00 90.69 108 ALA A O 1
ATOM 831 N N . SER A 1 109 ? -10.786 -7.752 12.532 1.00 89.75 109 SER A N 1
ATOM 832 C CA . SER A 1 109 ? -10.584 -8.805 11.528 1.00 89.75 109 SER A CA 1
ATOM 833 C C . SER A 1 109 ? -10.511 -10.216 12.121 1.00 89.75 109 SER A C 1
ATOM 835 O O . SER A 1 109 ? -10.800 -11.189 11.429 1.00 89.75 109 SER A O 1
ATOM 837 N N . ARG A 1 110 ? -10.148 -10.346 13.403 1.00 90.38 110 ARG A N 1
ATOM 838 C CA . ARG A 1 110 ? -9.957 -11.638 14.086 1.00 90.38 110 ARG A CA 1
ATOM 839 C C . ARG A 1 110 ? -11.122 -12.049 14.986 1.00 90.38 110 ARG A C 1
ATOM 841 O O . ARG A 1 110 ? -11.100 -13.154 15.521 1.00 90.38 110 ARG A O 1
ATOM 848 N N . SER A 1 111 ? -12.112 -11.182 15.200 1.00 93.25 111 SER A N 1
ATOM 849 C CA . SER A 1 111 ? -13.248 -11.457 16.081 1.00 93.25 111 SER A CA 1
ATOM 850 C C . SER A 1 111 ? -14.521 -10.803 15.560 1.00 93.25 111 SER A C 1
ATOM 852 O O . SER A 1 111 ? -14.636 -9.579 15.535 1.00 93.25 111 SER A O 1
ATOM 854 N N . THR A 1 112 ? -15.508 -11.631 15.219 1.00 91.88 112 THR A N 1
ATOM 855 C CA . THR A 1 112 ? -16.843 -11.174 14.808 1.00 91.88 112 THR A CA 1
ATOM 856 C C . THR A 1 112 ? -17.515 -10.361 15.909 1.00 91.88 112 THR A C 1
ATOM 858 O O . THR A 1 112 ? -17.982 -9.265 15.638 1.00 91.88 112 THR A O 1
ATOM 861 N N . VAL A 1 113 ? -17.441 -10.818 17.164 1.00 94.88 113 VAL A N 1
ATOM 862 C CA . VAL A 1 113 ? -17.987 -10.100 18.331 1.00 94.88 113 VAL A CA 1
ATOM 863 C C . VAL A 1 113 ? -17.351 -8.717 18.487 1.00 94.88 113 VAL A C 1
ATOM 865 O O . VAL A 1 113 ? -18.047 -7.734 18.723 1.00 94.88 113 VAL A O 1
ATOM 868 N N . ALA A 1 114 ? -16.026 -8.604 18.331 1.00 92.69 114 ALA A N 1
ATOM 869 C CA . ALA A 1 114 ? -15.365 -7.301 18.393 1.00 92.69 114 ALA A CA 1
ATOM 870 C C . ALA A 1 114 ? -15.750 -6.398 17.210 1.00 92.69 114 ALA A C 1
ATOM 872 O O . ALA A 1 114 ? -15.882 -5.190 17.389 1.00 92.69 114 ALA A O 1
ATOM 873 N N . SER A 1 115 ? -15.931 -6.970 16.017 1.00 91.25 115 SER A N 1
ATOM 874 C CA . SER A 1 115 ? -16.391 -6.235 14.836 1.00 91.25 115 SER A CA 1
ATOM 875 C C . SER A 1 115 ? -17.821 -5.713 15.005 1.00 91.25 115 SER A C 1
ATOM 877 O O . SER A 1 115 ? -18.079 -4.562 14.669 1.00 91.25 115 SER A O 1
ATOM 879 N N . GLU A 1 116 ? -18.732 -6.531 15.534 1.00 93.38 116 GLU A N 1
ATOM 880 C CA . GLU A 1 116 ? -20.125 -6.155 15.815 1.00 93.38 116 GLU A CA 1
ATOM 881 C C . GLU A 1 116 ? -20.192 -5.062 16.886 1.00 93.38 116 GLU A C 1
ATOM 883 O O . GLU A 1 116 ? -20.866 -4.055 16.696 1.00 93.38 116 GLU A O 1
ATOM 888 N N . PHE A 1 117 ? -19.409 -5.193 17.962 1.00 93.44 117 PHE A N 1
ATOM 889 C CA . PHE A 1 117 ? -19.320 -4.157 18.993 1.00 93.44 117 PHE A CA 1
ATOM 890 C C . PHE A 1 117 ? -18.788 -2.825 18.439 1.00 93.44 117 PHE A C 1
ATOM 892 O O . PHE A 1 117 ? -19.275 -1.753 18.789 1.00 93.44 117 PHE A O 1
ATOM 899 N N . LEU A 1 118 ? -17.789 -2.864 17.552 1.00 90.62 118 LEU A N 1
ATOM 900 C CA . LEU A 1 118 ? -17.287 -1.650 16.904 1.00 90.62 118 LEU A CA 1
ATOM 901 C C . LEU A 1 118 ? -18.320 -1.024 15.961 1.00 90.62 118 LEU A C 1
ATOM 903 O O . LEU A 1 118 ? -18.384 0.202 15.877 1.00 90.62 118 LEU A O 1
ATOM 907 N N . GLU A 1 119 ? -19.123 -1.832 15.270 1.00 92.88 119 GLU A N 1
ATOM 908 C CA . GLU A 1 119 ? -20.234 -1.349 14.448 1.00 92.88 119 GLU A CA 1
ATOM 909 C C . GLU A 1 119 ? -21.317 -0.683 15.302 1.00 92.88 119 GLU A C 1
ATOM 911 O O . GLU A 1 119 ? -21.773 0.402 14.949 1.00 92.88 119 GLU A O 1
ATOM 916 N N . GLU A 1 120 ? -21.653 -1.266 16.453 1.00 94.88 120 GLU A N 1
ATOM 917 C CA . GLU A 1 120 ? -22.593 -0.687 17.417 1.00 94.88 120 GLU A CA 1
ATOM 918 C C . GLU A 1 120 ? -22.106 0.676 17.933 1.00 94.88 120 GLU A C 1
ATOM 920 O O . GLU A 1 120 ? -22.842 1.661 17.884 1.00 94.88 120 GLU A O 1
ATOM 925 N N . VAL A 1 121 ? -20.844 0.763 18.368 1.00 93.19 121 VAL A N 1
ATOM 926 C CA . VAL A 1 121 ? -20.275 2.001 18.929 1.00 93.19 121 VAL A CA 1
ATOM 927 C C . VAL A 1 121 ? -20.080 3.086 17.867 1.00 93.19 121 VAL A C 1
ATOM 929 O O . VAL A 1 121 ? -20.297 4.265 18.141 1.00 93.19 121 VAL A O 1
ATOM 932 N N . SER A 1 122 ? -19.632 2.721 16.664 1.00 89.12 122 SER A N 1
ATOM 933 C CA . SER A 1 122 ? -19.316 3.696 15.609 1.00 89.12 122 SER A CA 1
ATOM 934 C C . SER A 1 122 ? -20.475 3.984 14.649 1.00 89.12 122 SER A C 1
ATOM 936 O O . SER A 1 122 ? -20.362 4.885 13.816 1.00 89.12 122 SER A O 1
ATOM 938 N N . GLY A 1 123 ? -21.577 3.234 14.750 1.00 92.62 123 GLY A N 1
ATOM 939 C CA . GLY A 1 123 ? -22.750 3.326 13.879 1.00 92.62 123 GLY A CA 1
ATOM 940 C C . GLY A 1 123 ? -22.522 2.821 12.449 1.00 92.62 123 GLY A C 1
ATOM 941 O O . GLY A 1 123 ? -23.362 3.050 11.579 1.00 92.62 123 GLY A O 1
ATOM 942 N N . ARG A 1 124 ? -21.374 2.192 12.166 1.00 90.12 124 ARG A N 1
ATOM 943 C CA . ARG A 1 124 ? -21.008 1.680 10.837 1.00 90.12 124 ARG A CA 1
ATOM 944 C C . ARG A 1 124 ? -19.942 0.595 10.921 1.00 90.12 124 ARG A C 1
ATOM 946 O O . ARG A 1 124 ? -19.116 0.591 11.827 1.00 90.12 124 ARG A O 1
ATOM 953 N N . LYS A 1 125 ? -19.884 -0.283 9.919 1.00 87.75 125 LYS A N 1
ATOM 954 C CA . LYS A 1 125 ? -18.797 -1.265 9.818 1.00 87.75 125 LYS A CA 1
ATOM 955 C C . LYS A 1 125 ? -17.463 -0.581 9.560 1.00 87.75 125 LYS A C 1
ATOM 957 O O . LYS A 1 125 ? -17.343 0.276 8.682 1.00 87.75 125 LYS A O 1
ATOM 962 N N . LEU A 1 126 ? -16.448 -1.003 10.306 1.00 85.00 126 LEU A N 1
ATOM 963 C CA . LEU A 1 126 ? -15.079 -0.574 10.081 1.00 85.00 126 LEU A CA 1
ATOM 964 C C . LEU A 1 126 ? -14.549 -1.237 8.805 1.00 85.00 126 LEU A C 1
ATOM 966 O O . LEU A 1 126 ? -14.415 -2.458 8.739 1.00 85.00 126 LEU A O 1
ATOM 970 N N . ILE A 1 127 ? -14.237 -0.428 7.794 1.00 83.19 127 ILE A N 1
ATOM 971 C CA . ILE A 1 127 ? -13.562 -0.908 6.587 1.00 83.19 127 ILE A CA 1
ATOM 972 C C . ILE A 1 127 ? -12.104 -1.172 6.966 1.00 83.19 127 ILE A C 1
ATOM 974 O O . ILE A 1 127 ? -11.386 -0.256 7.372 1.00 83.19 127 ILE A O 1
ATOM 978 N N . VAL A 1 128 ? -11.693 -2.436 6.881 1.00 78.06 128 VAL A N 1
ATOM 979 C CA . VAL A 1 128 ? -10.306 -2.852 7.100 1.00 78.06 128 VAL A CA 1
ATOM 980 C C . VAL A 1 128 ? -9.536 -2.630 5.795 1.00 78.06 128 VAL A C 1
ATOM 982 O O . VAL A 1 128 ? -9.943 -3.187 4.773 1.00 78.06 128 VAL A O 1
ATOM 985 N N . PRO A 1 129 ? -8.454 -1.830 5.792 1.00 76.44 129 PRO A N 1
ATOM 986 C CA . PRO A 1 129 ? -7.585 -1.704 4.635 1.00 76.44 129 PRO A CA 1
ATOM 987 C C . PRO A 1 129 ? -7.009 -3.072 4.277 1.00 76.44 129 PRO A C 1
ATOM 989 O O . PRO A 1 129 ? -6.492 -3.783 5.136 1.00 76.44 129 PRO A O 1
ATOM 992 N N . THR A 1 130 ? -7.090 -3.446 3.005 1.00 64.25 130 THR A N 1
ATOM 993 C CA . THR A 1 130 ? -6.515 -4.700 2.500 1.00 64.25 130 THR A CA 1
ATOM 994 C C . THR A 1 130 ? -4.989 -4.649 2.392 1.00 64.25 130 THR A C 1
ATOM 996 O O . THR A 1 130 ? -4.367 -5.680 2.155 1.00 64.25 130 THR A O 1
ATOM 999 N N . VAL A 1 131 ? -4.392 -3.465 2.566 1.00 54.22 131 VAL A N 1
ATOM 1000 C CA . VAL A 1 131 ? -2.948 -3.223 2.522 1.00 54.22 131 VAL A CA 1
ATOM 1001 C C . VAL A 1 131 ? -2.612 -2.185 3.598 1.00 54.22 131 VAL A C 1
ATOM 1003 O O . VAL A 1 131 ? -3.184 -1.094 3.588 1.00 54.22 131 VAL A O 1
ATOM 1006 N N . LEU A 1 132 ? -1.738 -2.553 4.533 1.00 44.41 132 LEU A N 1
ATOM 1007 C CA . LEU A 1 132 ? -1.020 -1.660 5.446 1.00 44.41 132 LEU A CA 1
ATOM 1008 C C . LEU A 1 132 ? 0.472 -1.895 5.246 1.00 44.41 132 LEU A C 1
ATOM 1010 O O . LEU A 1 132 ? 0.834 -3.084 5.078 1.00 44.41 132 LEU A O 1
#

pLDDT: mean 76.23, std 16.37, range [41.78, 95.19]

Secondary structure (DSSP, 8-state):
---EEESS-HHHHHHTGGGB---------------------HHHHHHHT--TTGGGG--PPPPEEE-HHHHHHHHHHHHHHHHHHH-HHHHHHHHHHHHHHHHHHHHHHH-HHHHHHHHHHHSSPPPPPS--

Radius of gyration: 24.98 Å; chains: 1; bounding box: 60×44×55 Å